Protein AF-A0A921NU41-F1 (afdb_monomer_lite)

Foldseek 3Di:
DDDDDDDCVVCVPPPVVVVVVLVVLQVVQVVQAQDWDAQLQVRDTFRWHFADDDVVGDQQQGTATPPPRHGNVVSVVVSVVVVVVVVPPPDPDPDPPPPPPPPPDPPDDDDDDDDDDDDD

Radius of gyration: 31.81 Å; chains: 1; bounding box: 74×34×89 Å

Secondary structure (DSSP, 8-state):
----PPPSTTTTT-HHHHHHHHHHHHHHHHHHTT-EEEETTTTEEEEEEE-S--SS--HHHHEEETTT--BHHHHHHHHHHHHHHHHHSPPPPPPP------------------------

Sequence (120 aa):
MEFRFQDWKSRQDHPRLRDAWLATQELAARRLDGRVADCILCGRPTVLRLAGATDPPDLREQLVCTRCGLNTRLRAALHLLRGQLRGRVPAPRPPPRRRFRAGCCPASAWARIRPACGST

Structure (mmCIF, N/CA/C/O backbone):
data_AF-A0A921NU41-F1
#
_entry.id   AF-A0A921NU41-F1
#
loop_
_atom_site.group_PDB
_atom_site.id
_atom_site.type_symbol
_atom_site.label_atom_id
_atom_site.label_alt_id
_atom_site.label_comp_id
_atom_site.label_asym_id
_atom_site.label_entity_id
_atom_site.label_seq_id
_atom_site.pdbx_PDB_ins_code
_atom_site.Cartn_x
_atom_site.Cartn_y
_atom_site.Cartn_z
_atom_site.occupancy
_atom_site.B_iso_or_equiv
_atom_site.auth_seq_id
_atom_site.auth_comp_id
_atom_site.auth_asym_id
_atom_site.auth_atom_id
_atom_site.pdbx_PDB_model_num
ATOM 1 N N . MET A 1 1 ? -16.744 -13.206 -30.216 1.00 49.47 1 MET A N 1
ATOM 2 C CA . MET A 1 1 ? -15.339 -13.569 -29.934 1.00 49.47 1 MET A CA 1
ATOM 3 C C . MET A 1 1 ? -15.189 -13.615 -28.421 1.00 49.47 1 MET A C 1
ATOM 5 O O . MET A 1 1 ? -15.371 -12.588 -27.784 1.00 49.47 1 MET A O 1
ATOM 9 N N . GLU A 1 2 ? -15.013 -14.801 -27.838 1.00 65.44 2 GLU A N 1
ATOM 10 C CA . GLU A 1 2 ? -14.958 -14.987 -26.380 1.00 65.44 2 GLU A CA 1
ATOM 11 C C . GLU A 1 2 ? -13.507 -14.808 -25.915 1.00 65.44 2 GLU A C 1
ATOM 13 O O . GLU A 1 2 ? -12.619 -15.555 -26.325 1.00 65.44 2 GLU A O 1
ATOM 18 N N . PHE A 1 3 ? -13.240 -13.780 -25.108 1.00 63.47 3 PHE A N 1
ATOM 19 C CA . PHE A 1 3 ? -11.917 -13.575 -24.528 1.00 63.47 3 PHE A CA 1
ATOM 20 C C . PHE A 1 3 ? -11.709 -14.588 -23.398 1.00 63.47 3 PHE A C 1
ATOM 22 O O . PHE A 1 3 ? -12.383 -14.519 -22.370 1.00 63.47 3 PHE A O 1
ATOM 29 N N . ARG A 1 4 ? -10.775 -15.528 -23.577 1.00 68.75 4 ARG A N 1
ATOM 30 C CA . ARG A 1 4 ? -10.366 -16.470 -22.530 1.00 68.75 4 ARG A CA 1
ATOM 31 C C . ARG A 1 4 ? -8.932 -16.209 -22.108 1.00 68.75 4 ARG A C 1
ATOM 33 O O . ARG A 1 4 ? -8.023 -16.151 -22.933 1.00 68.75 4 ARG A O 1
ATOM 40 N N . PHE A 1 5 ? -8.733 -16.090 -20.802 1.00 67.12 5 PHE A N 1
ATOM 41 C CA . PHE A 1 5 ? -7.397 -16.084 -20.229 1.00 67.12 5 PHE A CA 1
ATOM 42 C C . PHE A 1 5 ? -6.772 -17.472 -20.420 1.00 67.12 5 PHE A C 1
ATOM 44 O O . PHE A 1 5 ? -7.381 -18.475 -20.052 1.00 67.12 5 PHE A O 1
ATOM 51 N N . GLN A 1 6 ? -5.566 -17.528 -20.993 1.00 70.38 6 GLN A N 1
ATOM 52 C CA . GLN A 1 6 ? -4.773 -18.763 -21.062 1.00 70.38 6 GLN A CA 1
ATOM 53 C C . GLN A 1 6 ? -4.507 -19.313 -19.649 1.00 70.38 6 GLN A C 1
ATOM 55 O O . GLN A 1 6 ? -4.659 -18.593 -18.662 1.00 70.38 6 GLN A O 1
ATOM 60 N N . ASP A 1 7 ? -4.105 -20.569 -19.491 1.00 78.00 7 ASP A N 1
ATOM 61 C CA . ASP A 1 7 ? -3.758 -21.066 -18.157 1.00 78.00 7 ASP A CA 1
ATOM 62 C C . ASP A 1 7 ? -2.484 -20.370 -17.611 1.00 78.00 7 ASP A C 1
ATOM 64 O O . ASP A 1 7 ? -1.778 -19.653 -18.326 1.00 78.00 7 ASP A O 1
ATOM 68 N N . TRP A 1 8 ? -2.228 -20.484 -16.306 1.00 68.12 8 TRP A N 1
ATOM 69 C CA . TRP A 1 8 ? -1.055 -19.858 -15.679 1.00 68.12 8 TRP A CA 1
ATOM 70 C C . TRP A 1 8 ? 0.254 -20.576 -16.036 1.00 68.12 8 TRP A C 1
ATOM 72 O O . TRP A 1 8 ? 1.269 -19.915 -16.257 1.00 68.12 8 TRP A O 1
ATOM 82 N N . LYS A 1 9 ? 0.241 -21.915 -16.121 1.00 75.75 9 LYS A N 1
ATOM 83 C CA . LYS A 1 9 ? 1.453 -22.712 -16.365 1.00 75.75 9 LYS A CA 1
ATOM 84 C C . LYS A 1 9 ? 2.029 -22.438 -17.750 1.00 75.75 9 LYS A C 1
ATOM 86 O O . LYS A 1 9 ? 3.241 -22.340 -17.879 1.00 75.75 9 LYS A O 1
ATOM 91 N N . SER A 1 10 ? 1.183 -22.231 -18.757 1.00 78.00 10 SER A N 1
ATOM 92 C CA . SER A 1 10 ? 1.619 -21.873 -20.117 1.00 78.00 10 SER A CA 1
ATOM 93 C C . SER A 1 10 ? 2.265 -20.491 -20.235 1.00 78.00 10 SER A C 1
ATOM 95 O O . SER A 1 10 ? 2.859 -20.170 -21.263 1.00 78.00 10 SER A O 1
ATOM 97 N N . ARG A 1 11 ? 2.157 -19.658 -19.198 1.00 71.25 11 ARG A N 1
ATOM 98 C CA . ARG A 1 11 ? 2.564 -18.253 -19.222 1.00 71.25 11 ARG A CA 1
ATOM 99 C C . ARG A 1 11 ? 3.697 -17.916 -18.254 1.00 71.25 11 ARG A C 1
ATOM 101 O O . ARG A 1 11 ? 4.286 -16.846 -18.379 1.00 71.25 11 ARG A O 1
ATOM 108 N N . GLN A 1 12 ? 4.015 -18.811 -17.323 1.00 71.62 12 GLN A N 1
ATOM 109 C CA . GLN A 1 12 ? 4.950 -18.560 -16.225 1.00 71.62 12 GLN A CA 1
ATOM 110 C C . GLN A 1 12 ? 6.334 -18.079 -16.692 1.00 71.62 12 GLN A C 1
ATOM 112 O O . GLN A 1 12 ? 6.866 -17.134 -16.115 1.00 71.62 12 GLN A O 1
ATOM 117 N N . ASP A 1 13 ? 6.870 -18.669 -17.760 1.00 76.56 13 ASP A N 1
ATOM 118 C CA . ASP A 1 13 ? 8.210 -18.346 -18.270 1.00 76.56 13 ASP A CA 1
ATOM 119 C C . ASP A 1 13 ? 8.185 -17.336 -19.424 1.00 76.56 13 ASP A C 1
ATOM 121 O O . ASP A 1 13 ? 9.200 -17.081 -20.073 1.00 76.56 13 ASP A O 1
ATOM 125 N N . HIS A 1 14 ? 7.021 -16.746 -19.715 1.00 76.31 14 HIS A N 1
ATOM 126 C CA . HIS A 1 14 ? 6.896 -15.829 -20.834 1.00 76.31 14 HIS A CA 1
ATOM 127 C C . HIS A 1 14 ? 7.648 -14.520 -20.515 1.00 76.31 14 HIS A C 1
ATOM 129 O O . HIS A 1 14 ? 7.247 -13.794 -19.601 1.00 76.31 14 HIS A O 1
ATOM 135 N N . PRO A 1 15 ? 8.688 -14.135 -21.281 1.00 69.88 15 PRO A N 1
ATOM 136 C CA . PRO A 1 15 ? 9.561 -13.007 -20.932 1.00 69.88 15 PRO A CA 1
ATOM 137 C C . PRO A 1 15 ? 8.784 -11.689 -20.789 1.00 69.88 15 PRO A C 1
ATOM 139 O O . PRO A 1 15 ? 8.954 -10.960 -19.815 1.00 69.88 15 PRO A O 1
ATOM 142 N N . ARG A 1 16 ? 7.797 -11.460 -21.668 1.00 76.88 16 ARG A N 1
ATOM 143 C CA . ARG A 1 16 ? 6.924 -10.272 -21.599 1.00 76.88 16 ARG A CA 1
ATOM 144 C C . ARG A 1 16 ? 6.039 -10.194 -20.355 1.00 76.88 16 ARG A C 1
ATOM 146 O O . ARG A 1 16 ? 5.502 -9.130 -20.078 1.00 76.88 16 ARG A O 1
ATOM 153 N N . LEU A 1 17 ? 5.825 -11.293 -19.633 1.00 75.19 17 LEU A N 1
ATOM 154 C CA . LEU A 1 17 ? 4.997 -11.291 -18.426 1.00 75.19 17 LEU A CA 1
ATOM 155 C C . LEU A 1 17 ? 5.740 -10.654 -17.257 1.00 75.19 17 LEU A C 1
ATOM 157 O O . LEU A 1 17 ? 5.156 -9.857 -16.523 1.00 75.19 17 LEU A O 1
ATOM 161 N N . ARG A 1 18 ? 7.042 -10.939 -17.148 1.00 71.31 18 ARG A N 1
ATOM 162 C CA . ARG A 1 18 ? 7.936 -10.223 -16.240 1.00 71.31 18 ARG A CA 1
ATOM 163 C C . ARG A 1 18 ? 7.976 -8.741 -16.597 1.00 71.31 18 ARG A C 1
ATOM 165 O O . ARG A 1 18 ? 7.758 -7.919 -15.715 1.00 71.31 18 ARG A O 1
ATOM 172 N N . ASP A 1 19 ? 8.175 -8.406 -17.869 1.00 70.31 19 ASP A N 1
ATOM 173 C CA . ASP A 1 19 ? 8.263 -7.009 -18.312 1.00 70.31 19 ASP A CA 1
ATOM 174 C C . ASP A 1 19 ? 6.948 -6.249 -18.089 1.00 70.31 19 ASP A C 1
ATOM 176 O O . ASP A 1 19 ? 6.954 -5.131 -17.583 1.00 70.31 19 ASP A O 1
ATOM 180 N N . ALA A 1 20 ? 5.800 -6.871 -18.378 1.00 72.75 20 ALA A N 1
ATOM 181 C CA . ALA A 1 20 ? 4.485 -6.290 -18.112 1.00 72.75 20 ALA A CA 1
ATOM 182 C C . ALA A 1 20 ? 4.231 -6.100 -16.609 1.00 72.75 20 ALA A C 1
ATOM 184 O O . ALA A 1 20 ? 3.657 -5.087 -16.200 1.00 72.75 20 ALA A O 1
ATOM 185 N N . TRP A 1 21 ? 4.672 -7.045 -15.772 1.00 70.75 21 TRP A N 1
ATOM 186 C CA . TRP A 1 21 ? 4.605 -6.903 -14.320 1.00 70.75 21 TRP A CA 1
ATOM 187 C C . TRP A 1 21 ? 5.494 -5.752 -13.832 1.00 70.75 21 TRP A C 1
ATOM 189 O O . TRP A 1 21 ? 4.999 -4.894 -13.107 1.00 70.75 21 TRP A O 1
ATOM 199 N N . LEU A 1 22 ? 6.752 -5.674 -14.282 1.00 67.50 22 LEU A N 1
ATOM 200 C CA . LEU A 1 22 ? 7.684 -4.592 -13.935 1.00 67.50 22 LEU A CA 1
ATOM 201 C C . LEU A 1 22 ? 7.154 -3.222 -14.382 1.00 67.50 22 LEU A C 1
ATOM 203 O O . LEU A 1 22 ? 7.103 -2.304 -13.570 1.00 67.50 22 LEU A O 1
ATOM 207 N N . ALA A 1 23 ? 6.658 -3.102 -15.617 1.00 65.25 23 ALA A N 1
ATOM 208 C CA . ALA A 1 23 ? 6.048 -1.872 -16.128 1.00 65.25 23 ALA A CA 1
ATOM 209 C C . ALA A 1 23 ? 4.806 -1.457 -15.318 1.00 65.25 23 ALA A C 1
ATOM 211 O O . ALA A 1 23 ? 4.571 -0.272 -15.077 1.00 65.25 23 ALA A O 1
ATOM 212 N N . THR A 1 24 ? 4.020 -2.430 -14.845 1.00 68.62 24 THR A N 1
ATOM 213 C CA . THR A 1 24 ? 2.879 -2.168 -13.955 1.00 68.62 24 THR A CA 1
ATOM 214 C C . THR A 1 24 ? 3.343 -1.676 -12.584 1.00 68.62 24 THR A C 1
ATOM 216 O O . THR A 1 24 ? 2.724 -0.766 -12.033 1.00 68.62 24 THR A O 1
ATOM 219 N N . GLN A 1 25 ? 4.431 -2.234 -12.040 1.00 67.81 25 GLN A N 1
ATOM 220 C CA . GLN A 1 25 ? 5.015 -1.777 -10.774 1.00 67.81 25 GLN A CA 1
ATOM 221 C C . GLN A 1 25 ? 5.574 -0.362 -10.895 1.00 67.81 25 GLN A C 1
ATOM 223 O O . GLN A 1 25 ? 5.295 0.470 -10.038 1.00 67.81 25 GLN A O 1
ATOM 228 N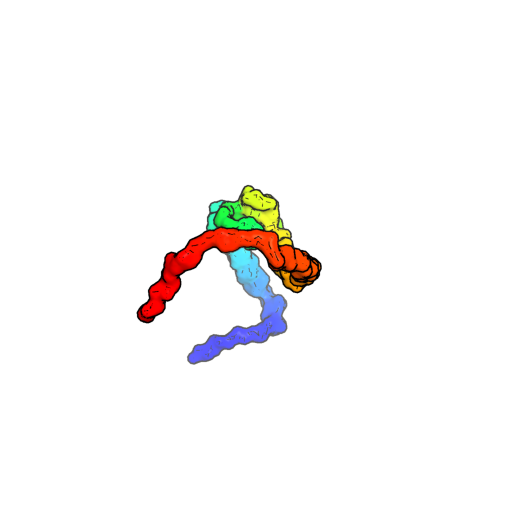 N . GLU A 1 26 ? 6.290 -0.056 -11.974 1.00 65.50 26 GLU A N 1
ATOM 229 C CA . GLU A 1 26 ? 6.863 1.269 -12.209 1.00 65.50 26 GLU A CA 1
ATOM 230 C C . GLU A 1 26 ? 5.765 2.335 -12.380 1.00 65.50 26 GLU A C 1
ATOM 23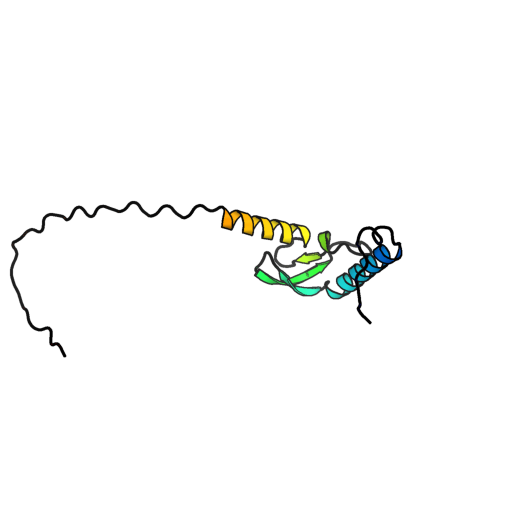2 O O . GLU A 1 26 ? 5.794 3.391 -11.741 1.00 65.50 26 GLU A O 1
ATOM 237 N N . LEU A 1 27 ? 4.723 2.031 -13.164 1.00 62.97 27 LEU A N 1
ATOM 238 C CA . LEU A 1 27 ? 3.553 2.900 -13.310 1.00 62.97 2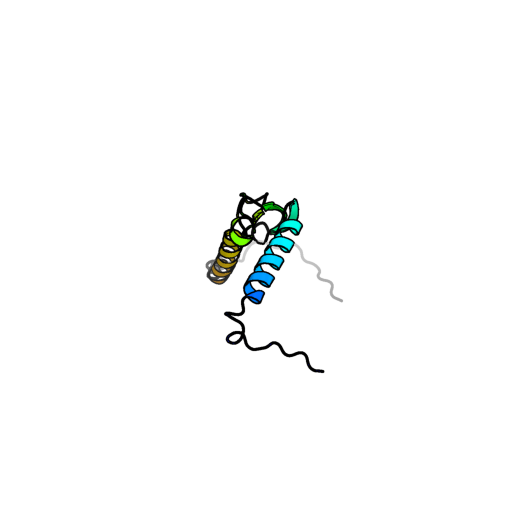7 LEU A CA 1
ATOM 239 C C . LEU A 1 27 ? 2.817 3.093 -11.977 1.00 62.97 27 LEU A C 1
ATOM 241 O O . LEU A 1 27 ? 2.373 4.201 -11.662 1.00 62.97 27 LEU A O 1
ATOM 245 N N . ALA A 1 28 ? 2.664 2.024 -11.196 1.00 69.31 28 ALA A N 1
ATOM 246 C CA . ALA A 1 28 ? 2.041 2.091 -9.883 1.00 69.31 28 ALA A CA 1
ATOM 247 C C . ALA A 1 28 ? 2.887 2.925 -8.911 1.00 69.31 28 ALA A C 1
ATOM 249 O O . ALA A 1 28 ? 2.335 3.758 -8.199 1.00 69.31 28 ALA A O 1
ATOM 250 N N . ALA A 1 29 ? 4.210 2.782 -8.930 1.00 67.81 29 ALA A N 1
ATOM 251 C CA . ALA A 1 29 ? 5.125 3.529 -8.082 1.00 67.81 29 ALA A CA 1
ATOM 252 C C . ALA A 1 29 ? 5.044 5.035 -8.307 1.00 67.81 29 ALA A C 1
ATOM 254 O O . ALA A 1 29 ? 4.799 5.782 -7.359 1.00 67.81 29 ALA A O 1
ATOM 255 N N . ARG A 1 30 ? 5.123 5.465 -9.573 1.00 70.69 30 ARG A N 1
ATOM 256 C CA . ARG A 1 30 ? 4.981 6.878 -9.962 1.00 70.69 30 ARG A CA 1
ATOM 257 C C . ARG A 1 30 ? 3.639 7.476 -9.536 1.00 70.69 30 ARG A C 1
ATOM 259 O O . ARG A 1 30 ? 3.541 8.675 -9.311 1.00 70.69 30 ARG A O 1
ATOM 266 N N . ARG A 1 31 ? 2.589 6.655 -9.437 1.00 76.56 31 ARG A N 1
ATOM 267 C CA . ARG A 1 31 ? 1.248 7.090 -9.015 1.00 76.56 31 ARG A CA 1
ATOM 268 C C . ARG A 1 31 ? 1.036 7.065 -7.506 1.00 76.56 31 ARG A C 1
ATOM 270 O O . ARG A 1 31 ? 0.067 7.661 -7.045 1.00 76.56 31 ARG A O 1
ATOM 277 N N . LEU A 1 32 ? 1.832 6.309 -6.756 1.00 80.69 32 LEU A N 1
ATOM 278 C CA . LEU A 1 32 ? 1.583 6.043 -5.338 1.00 80.69 32 LEU A CA 1
ATOM 279 C C . LEU A 1 32 ? 2.460 6.877 -4.408 1.00 80.69 32 LEU A C 1
ATOM 281 O O . LEU A 1 32 ? 2.028 7.141 -3.285 1.00 80.69 32 LEU A O 1
ATOM 285 N N . ASP A 1 33 ? 3.637 7.315 -4.852 1.00 86.62 33 ASP A N 1
ATOM 286 C CA . ASP A 1 33 ? 4.474 8.207 -4.054 1.00 86.62 33 ASP A CA 1
ATOM 287 C C . ASP A 1 33 ? 3.821 9.587 -3.882 1.00 86.62 33 ASP A C 1
ATOM 289 O O . ASP A 1 33 ? 3.363 10.210 -4.838 1.00 86.62 33 ASP A O 1
ATOM 293 N N . GLY A 1 34 ? 3.704 10.043 -2.636 1.00 88.50 34 GLY A N 1
ATOM 294 C CA . GLY A 1 34 ? 3.007 11.279 -2.278 1.00 88.50 34 GLY A CA 1
ATOM 295 C C . GLY A 1 34 ? 1.477 11.198 -2.339 1.00 88.50 34 GLY A C 1
ATOM 296 O O . GLY A 1 34 ? 0.805 12.171 -1.991 1.00 88.50 34 GLY A O 1
ATOM 297 N N . ARG A 1 35 ? 0.891 10.057 -2.725 1.00 87.94 35 ARG A N 1
ATOM 298 C CA . ARG A 1 35 ? -0.565 9.920 -2.855 1.00 87.94 35 ARG A CA 1
ATOM 299 C C . ARG A 1 35 ? -1.236 9.692 -1.502 1.00 87.94 35 ARG A C 1
ATOM 301 O O . ARG A 1 35 ? -0.748 8.936 -0.663 1.00 87.94 35 ARG A O 1
ATOM 308 N N . VAL A 1 36 ? -2.414 10.288 -1.324 1.00 92.19 36 VAL A N 1
ATOM 309 C CA . VAL A 1 36 ? -3.309 9.981 -0.201 1.00 92.19 36 VAL A CA 1
ATOM 310 C C . VAL A 1 36 ? -4.076 8.687 -0.483 1.00 92.19 36 VAL A C 1
ATOM 312 O O . VAL A 1 36 ? -4.735 8.560 -1.515 1.00 92.19 36 VAL A O 1
ATOM 315 N N . ALA A 1 37 ? -3.999 7.733 0.442 1.00 90.19 37 ALA A N 1
ATOM 316 C CA . ALA A 1 37 ? -4.744 6.478 0.409 1.00 90.19 37 ALA A CA 1
ATOM 317 C C . ALA A 1 37 ? -5.076 5.999 1.831 1.00 90.19 37 ALA A C 1
ATOM 319 O O . ALA A 1 37 ? -4.434 6.402 2.802 1.00 90.19 37 ALA A O 1
ATOM 320 N N . ASP A 1 38 ? -6.054 5.106 1.968 1.00 92.00 38 ASP A N 1
ATOM 321 C CA . ASP A 1 38 ? -6.383 4.512 3.262 1.00 92.00 38 ASP A CA 1
ATOM 322 C C . ASP A 1 38 ? -5.337 3.484 3.694 1.00 92.00 38 ASP A C 1
ATOM 324 O O . ASP A 1 38 ? -5.040 2.509 2.999 1.00 92.00 38 ASP A O 1
ATOM 328 N N . CYS A 1 39 ? -4.781 3.668 4.892 1.00 94.38 39 CYS A N 1
ATOM 329 C CA . CYS A 1 39 ? -3.914 2.656 5.478 1.00 94.38 39 CYS A CA 1
ATOM 330 C C . CYS A 1 39 ? -4.748 1.597 6.200 1.00 94.38 39 CYS A C 1
ATOM 332 O O . CYS A 1 39 ? -5.358 1.872 7.232 1.00 94.38 39 CYS A O 1
ATOM 334 N N . ILE A 1 40 ? -4.674 0.358 5.710 1.00 92.00 40 ILE A N 1
ATOM 335 C CA . ILE A 1 40 ? -5.380 -0.817 6.247 1.00 92.00 40 ILE A CA 1
ATOM 336 C C . ILE A 1 40 ? -5.107 -1.102 7.739 1.00 92.00 40 ILE A C 1
ATOM 338 O O . ILE A 1 40 ? -5.911 -1.738 8.421 1.00 92.00 40 ILE A O 1
ATOM 342 N N . LEU A 1 41 ? -3.973 -0.626 8.267 1.00 93.81 41 LEU A N 1
ATOM 343 C CA . LEU A 1 41 ? -3.625 -0.780 9.679 1.00 93.81 41 LEU A CA 1
ATOM 344 C C . LEU A 1 41 ? -4.111 0.398 10.537 1.00 93.81 41 LEU A C 1
ATOM 346 O O . LEU A 1 41 ? -4.649 0.176 11.625 1.00 93.81 41 LEU A O 1
ATOM 350 N N . CYS A 1 42 ? -3.936 1.632 10.050 1.00 94.00 42 CYS A N 1
ATOM 351 C CA . CYS A 1 42 ? -4.373 2.853 10.737 1.00 94.00 42 CYS A CA 1
ATOM 352 C C . CYS A 1 42 ? -5.895 3.044 10.697 1.00 94.00 42 CYS A C 1
ATOM 354 O O . CYS A 1 42 ? -6.441 3.713 11.571 1.00 94.00 42 CYS A O 1
ATOM 356 N N . GLY A 1 43 ? -6.559 2.512 9.666 1.00 92.69 43 GLY A N 1
ATOM 357 C CA . GLY A 1 43 ? -7.980 2.725 9.389 1.00 92.69 43 GLY A CA 1
ATOM 358 C C . GLY A 1 43 ? -8.322 4.172 9.024 1.00 92.69 43 GLY A C 1
ATOM 359 O O . GLY A 1 43 ? -9.417 4.626 9.337 1.00 92.69 43 GLY A O 1
ATOM 360 N N . ARG A 1 44 ? -7.368 4.930 8.467 1.00 92.88 44 ARG A N 1
ATOM 361 C CA . ARG A 1 44 ? -7.531 6.351 8.120 1.00 92.88 44 ARG A CA 1
ATOM 362 C C . ARG A 1 44 ? -6.763 6.702 6.836 1.00 92.88 44 ARG A C 1
ATOM 364 O O . ARG A 1 44 ? -5.721 6.069 6.597 1.00 92.88 44 ARG A O 1
ATOM 371 N N . PRO A 1 45 ? -7.188 7.752 6.108 1.00 95.44 45 PRO A N 1
ATOM 372 C CA . PRO A 1 45 ? -6.428 8.311 4.998 1.00 95.44 45 PRO A CA 1
ATOM 373 C C . PRO A 1 45 ? -5.050 8.804 5.452 1.00 95.44 45 PRO A C 1
ATOM 375 O O . PRO A 1 45 ? -4.899 9.394 6.527 1.00 95.44 45 PRO A O 1
ATOM 378 N N . THR A 1 46 ? -4.025 8.547 4.647 1.00 95.12 46 THR A N 1
ATOM 379 C CA . THR A 1 46 ? -2.636 8.940 4.909 1.00 95.12 46 THR A CA 1
ATOM 380 C C . THR A 1 46 ? -1.862 9.055 3.605 1.00 95.12 46 THR A C 1
ATOM 382 O O . THR A 1 46 ? -2.204 8.418 2.611 1.00 95.12 46 THR A O 1
ATOM 385 N N . VAL A 1 47 ? -0.806 9.866 3.609 1.00 95.06 47 VAL A N 1
ATOM 386 C CA . VAL A 1 47 ? 0.130 9.936 2.488 1.00 95.06 47 VAL A CA 1
ATOM 387 C C . VAL A 1 47 ? 1.000 8.681 2.498 1.00 95.06 47 VAL A C 1
ATOM 389 O O . VAL A 1 47 ? 1.565 8.324 3.541 1.00 95.06 47 VAL A O 1
ATOM 392 N N . LEU A 1 48 ? 1.101 8.014 1.353 1.00 93.56 48 LEU A N 1
ATOM 393 C CA . LEU A 1 48 ? 2.072 6.953 1.116 1.00 93.56 48 LEU A CA 1
ATOM 394 C C . LEU A 1 48 ? 3.326 7.547 0.479 1.00 93.56 48 LEU A C 1
ATOM 396 O O . LEU A 1 48 ? 3.235 8.480 -0.315 1.00 93.56 48 LEU A O 1
ATOM 400 N N . ARG A 1 49 ? 4.495 7.030 0.852 1.00 93.75 49 ARG A N 1
ATOM 401 C CA . ARG A 1 49 ? 5.774 7.449 0.277 1.00 93.75 49 ARG A CA 1
ATOM 402 C C . ARG A 1 49 ? 6.633 6.264 -0.100 1.00 93.75 49 ARG A C 1
ATOM 404 O O . ARG A 1 49 ? 6.545 5.227 0.551 1.00 93.75 49 ARG A O 1
ATOM 411 N N . LEU A 1 50 ? 7.459 6.422 -1.122 1.00 92.25 50 LEU A N 1
ATOM 412 C CA . LEU A 1 50 ? 8.526 5.471 -1.407 1.00 92.25 50 LEU A CA 1
ATOM 413 C C . LEU A 1 50 ? 9.724 5.751 -0.495 1.00 92.25 50 LEU A C 1
ATOM 415 O O . LEU A 1 50 ? 10.160 6.889 -0.340 1.00 92.25 50 LEU A O 1
ATOM 419 N N . ALA A 1 51 ? 10.230 4.702 0.142 1.00 90.00 51 ALA A N 1
ATOM 420 C CA . ALA A 1 51 ? 11.427 4.722 0.964 1.00 90.00 51 ALA A CA 1
ATOM 421 C C . ALA A 1 51 ? 12.524 3.907 0.271 1.00 90.00 51 ALA A C 1
ATOM 423 O O . ALA A 1 51 ? 12.363 2.708 0.057 1.00 90.00 51 ALA A O 1
ATOM 424 N N . GLY A 1 52 ? 13.646 4.557 -0.038 1.00 84.50 52 GLY A N 1
ATOM 425 C CA . GLY A 1 52 ? 14.764 3.952 -0.765 1.00 84.50 52 GLY A CA 1
ATOM 426 C C . GLY A 1 52 ? 14.841 4.399 -2.226 1.00 84.50 52 GLY A C 1
ATOM 427 O O . GLY A 1 52 ? 14.028 5.192 -2.692 1.00 84.50 52 GLY A O 1
ATOM 428 N N . ALA A 1 53 ? 15.868 3.911 -2.921 1.00 75.25 53 ALA A N 1
ATOM 429 C CA . ALA A 1 53 ? 16.212 4.314 -4.284 1.00 75.25 53 ALA A CA 1
ATOM 430 C C . ALA A 1 53 ? 16.488 3.084 -5.168 1.00 75.25 53 ALA A C 1
ATOM 432 O O . ALA A 1 53 ? 17.577 2.930 -5.715 1.00 75.25 53 ALA A O 1
ATOM 433 N N . THR A 1 54 ? 15.527 2.160 -5.253 1.00 78.81 54 THR A N 1
ATOM 434 C CA . THR A 1 54 ? 15.592 1.029 -6.195 1.00 78.81 54 THR A CA 1
ATOM 435 C C . THR A 1 54 ? 14.745 1.327 -7.425 1.00 78.81 54 THR A C 1
ATOM 437 O O . THR A 1 54 ? 13.642 1.850 -7.283 1.00 78.81 54 THR A O 1
ATOM 440 N N . ASP A 1 55 ? 15.235 0.948 -8.607 1.00 77.88 55 ASP A N 1
ATOM 441 C CA . ASP A 1 55 ? 14.507 1.079 -9.869 1.00 77.88 55 ASP A CA 1
ATOM 442 C C . ASP A 1 55 ? 14.422 -0.281 -10.601 1.00 77.88 55 ASP A C 1
ATOM 444 O O . ASP A 1 55 ? 15.466 -0.846 -10.945 1.00 77.88 55 ASP A O 1
ATOM 448 N N . PRO A 1 56 ? 13.217 -0.854 -10.802 1.00 73.19 56 PRO A N 1
ATOM 449 C CA . PRO A 1 56 ? 11.928 -0.349 -10.332 1.00 73.19 56 PRO A CA 1
ATOM 450 C C . PRO A 1 56 ? 11.747 -0.551 -8.816 1.00 73.19 56 PRO A C 1
ATOM 452 O O . PRO A 1 56 ? 12.244 -1.529 -8.247 1.00 73.19 56 PRO A O 1
ATOM 455 N N . PRO A 1 57 ? 11.013 0.346 -8.138 1.00 81.00 57 PRO A N 1
ATOM 456 C CA . PRO A 1 57 ? 10.823 0.265 -6.695 1.00 81.00 57 PRO A CA 1
ATOM 457 C C . PRO A 1 57 ? 9.922 -0.913 -6.312 1.00 81.00 57 PRO A C 1
ATOM 459 O O . PRO A 1 57 ? 8.863 -1.143 -6.902 1.00 81.00 57 PRO A O 1
ATOM 462 N N . ASP A 1 58 ? 10.306 -1.634 -5.258 1.00 85.81 58 ASP A N 1
ATOM 463 C CA . ASP A 1 58 ? 9.474 -2.698 -4.696 1.00 85.81 58 ASP A CA 1
ATOM 464 C C . ASP A 1 58 ? 8.385 -2.096 -3.801 1.00 85.81 58 ASP A C 1
ATOM 466 O O . ASP A 1 58 ? 8.605 -1.810 -2.624 1.00 85.81 58 ASP A O 1
ATOM 470 N N . LEU A 1 59 ? 7.171 -1.942 -4.328 1.00 87.00 59 LEU A N 1
ATOM 471 C CA . LEU A 1 59 ? 6.038 -1.376 -3.586 1.00 87.00 59 LEU A CA 1
ATOM 472 C C . LEU A 1 59 ? 5.659 -2.150 -2.318 1.00 87.00 59 LEU A C 1
ATOM 474 O O . LEU A 1 59 ? 5.010 -1.598 -1.420 1.00 87.00 59 LEU A O 1
ATOM 478 N N . ARG A 1 60 ? 6.023 -3.432 -2.217 1.00 89.00 60 ARG A N 1
ATOM 479 C CA . ARG A 1 60 ? 5.716 -4.233 -1.027 1.00 89.00 60 ARG A CA 1
ATOM 480 C C . ARG A 1 60 ? 6.597 -3.812 0.139 1.00 89.00 60 ARG A C 1
ATOM 482 O O . ARG A 1 60 ? 6.092 -3.705 1.260 1.00 89.00 60 ARG A O 1
ATOM 489 N N . GLU A 1 61 ? 7.867 -3.546 -0.143 1.00 91.19 61 GLU A N 1
ATOM 490 C CA . GLU A 1 61 ? 8.882 -3.255 0.868 1.00 91.19 61 GLU A CA 1
ATOM 491 C C . GLU A 1 61 ? 9.158 -1.758 1.042 1.00 91.19 61 GLU A C 1
ATOM 493 O O . GLU A 1 61 ? 9.441 -1.320 2.155 1.00 91.19 61 GLU A O 1
ATOM 498 N N . GLN A 1 62 ? 9.013 -0.969 -0.023 1.00 92.00 62 GLN A N 1
ATOM 499 C CA . GLN A 1 62 ? 9.429 0.435 -0.081 1.00 92.00 62 GLN A CA 1
ATOM 500 C C . GLN A 1 62 ? 8.264 1.417 0.072 1.00 92.00 62 GLN A C 1
ATOM 502 O O . GLN A 1 62 ? 8.486 2.558 0.459 1.00 92.00 62 GLN A O 1
ATOM 507 N N . LEU A 1 63 ? 7.009 1.016 -0.175 1.00 92.31 63 LEU A N 1
ATOM 508 C CA . LEU A 1 63 ? 5.866 1.921 -0.005 1.00 92.31 63 LEU A CA 1
ATOM 509 C C . LEU A 1 63 ? 5.423 1.990 1.466 1.00 92.31 63 LEU A C 1
ATOM 511 O O . LEU A 1 63 ?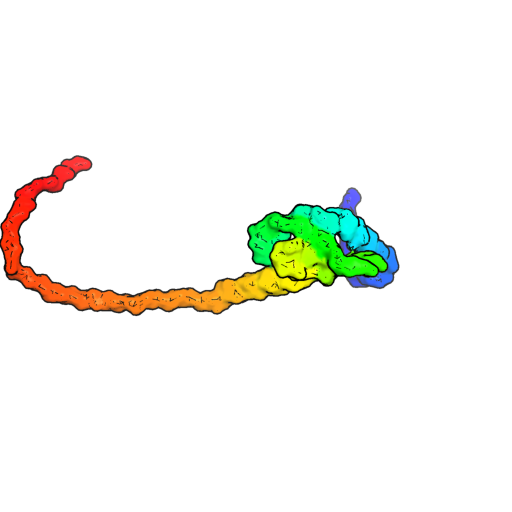 4.754 1.088 1.990 1.00 92.31 63 LEU A O 1
ATOM 515 N N . VAL A 1 64 ? 5.772 3.089 2.129 1.00 95.38 64 VAL A N 1
ATOM 516 C CA . VAL A 1 64 ? 5.552 3.336 3.555 1.00 95.38 64 VAL A CA 1
ATOM 517 C C . VAL A 1 64 ? 4.374 4.270 3.813 1.00 95.38 64 VAL A C 1
ATOM 519 O O . VAL A 1 64 ? 4.105 5.211 3.072 1.00 95.38 64 VAL A O 1
ATOM 522 N N . CYS A 1 65 ? 3.658 4.022 4.906 1.00 95.56 65 CYS A N 1
ATOM 523 C CA . CYS A 1 65 ? 2.657 4.949 5.422 1.00 95.56 65 CYS A CA 1
ATOM 524 C C . CYS A 1 65 ? 3.334 6.038 6.263 1.00 95.56 65 CYS A C 1
ATOM 526 O O . CYS A 1 65 ? 3.997 5.722 7.247 1.00 95.56 65 CYS A O 1
ATOM 528 N N . THR A 1 66 ? 3.090 7.314 5.956 1.00 95.88 66 THR A N 1
ATOM 529 C CA . THR A 1 66 ? 3.662 8.444 6.721 1.00 95.88 66 THR A CA 1
ATOM 530 C C . THR A 1 66 ? 3.146 8.547 8.160 1.00 95.88 66 THR A C 1
ATOM 532 O O . THR A 1 66 ? 3.758 9.214 8.984 1.00 95.88 66 THR A O 1
ATOM 535 N N . ARG A 1 67 ? 2.038 7.870 8.492 1.00 96.00 67 ARG A N 1
ATOM 536 C CA . ARG A 1 67 ? 1.459 7.858 9.843 1.00 96.00 67 ARG A CA 1
ATOM 537 C C . ARG A 1 67 ? 2.004 6.755 10.750 1.00 96.00 67 ARG A C 1
ATOM 539 O O . ARG A 1 67 ? 2.332 7.036 11.893 1.00 96.00 67 ARG A O 1
ATOM 546 N N . CYS A 1 68 ? 2.018 5.498 10.296 1.00 95.75 68 CYS A N 1
ATOM 547 C CA . CYS A 1 68 ? 2.495 4.376 11.119 1.00 95.75 68 CYS A CA 1
ATOM 548 C C . CYS A 1 68 ? 3.937 3.962 10.814 1.00 95.75 68 CYS A C 1
ATOM 550 O O . CYS A 1 68 ? 4.447 3.073 11.481 1.00 95.75 68 CYS A O 1
ATOM 552 N N . GLY A 1 69 ? 4.568 4.538 9.787 1.00 95.81 69 GLY A N 1
ATOM 553 C CA . GLY A 1 69 ? 5.951 4.249 9.392 1.00 95.81 69 GLY A CA 1
ATOM 554 C C . GLY A 1 69 ? 6.174 2.874 8.753 1.00 95.81 69 GLY A C 1
ATOM 555 O O . GLY A 1 69 ? 7.284 2.563 8.344 1.00 95.81 69 GLY A O 1
ATOM 556 N N . LEU A 1 70 ? 5.137 2.038 8.647 1.00 96.75 70 LEU A N 1
ATOM 557 C CA . LEU A 1 70 ? 5.266 0.660 8.171 1.00 96.75 70 LEU A CA 1
ATOM 558 C C . LEU A 1 70 ? 5.067 0.545 6.658 1.00 96.75 70 LEU A C 1
ATOM 560 O O . LEU A 1 70 ? 4.177 1.184 6.078 1.00 96.75 70 LEU A O 1
ATOM 564 N N . ASN A 1 71 ? 5.844 -0.349 6.047 1.00 95.44 71 ASN A N 1
ATOM 565 C CA . ASN A 1 71 ? 5.707 -0.705 4.640 1.00 95.44 71 ASN A CA 1
ATOM 566 C C . ASN A 1 71 ? 4.446 -1.543 4.362 1.00 95.44 71 ASN A C 1
ATOM 568 O O . ASN A 1 71 ? 3.743 -1.994 5.273 1.00 95.44 71 ASN A O 1
ATOM 572 N N . THR A 1 72 ? 4.115 -1.721 3.085 1.00 93.25 72 THR A N 1
ATOM 573 C CA . THR A 1 72 ? 2.917 -2.455 2.652 1.00 93.25 72 THR A CA 1
ATOM 574 C C . THR A 1 72 ? 2.884 -3.889 3.178 1.00 93.25 72 THR A C 1
ATOM 576 O O . THR A 1 72 ? 1.838 -4.325 3.668 1.00 93.25 72 THR A O 1
ATOM 579 N N . ARG A 1 73 ? 4.012 -4.613 3.137 1.00 94.56 73 ARG A N 1
ATOM 580 C CA . ARG A 1 73 ? 4.100 -6.001 3.615 1.00 94.56 73 ARG A CA 1
ATOM 581 C C . ARG A 1 73 ? 3.754 -6.122 5.097 1.00 94.56 73 ARG A C 1
ATOM 583 O O . ARG A 1 73 ? 2.899 -6.933 5.455 1.00 94.56 73 ARG A O 1
ATOM 590 N N . LEU A 1 74 ? 4.371 -5.305 5.948 1.00 96.81 74 LEU A N 1
ATOM 591 C CA . LEU A 1 74 ? 4.131 -5.324 7.392 1.00 96.81 74 LEU A CA 1
ATOM 592 C C . LEU A 1 74 ? 2.702 -4.896 7.732 1.00 96.81 74 LEU A C 1
ATOM 594 O O . LEU A 1 74 ? 2.051 -5.527 8.565 1.00 96.81 74 LEU A O 1
ATOM 598 N N . ARG A 1 75 ? 2.171 -3.873 7.048 1.00 96.31 75 ARG A N 1
ATOM 599 C CA . ARG A 1 75 ? 0.775 -3.441 7.229 1.00 96.31 75 ARG A CA 1
ATOM 600 C C . ARG A 1 75 ? -0.216 -4.562 6.912 1.00 96.31 75 ARG A C 1
ATOM 602 O O . ARG A 1 75 ? -1.153 -4.762 7.682 1.00 96.31 75 ARG A O 1
ATOM 609 N N . ALA A 1 76 ? 0.001 -5.303 5.825 1.00 93.38 76 ALA A N 1
ATOM 610 C CA . ALA A 1 76 ? -0.845 -6.434 5.449 1.00 93.38 76 ALA A CA 1
ATOM 611 C C . ALA A 1 76 ? -0.745 -7.590 6.459 1.00 93.38 76 ALA A C 1
ATOM 613 O O . ALA A 1 76 ? -1.770 -8.079 6.932 1.00 93.38 76 ALA A O 1
ATOM 614 N N . ALA A 1 77 ? 0.474 -7.983 6.844 1.00 94.31 77 ALA A N 1
ATOM 615 C CA . ALA A 1 77 ? 0.696 -9.064 7.805 1.00 94.31 77 ALA A CA 1
ATOM 616 C C . ALA A 1 77 ? 0.043 -8.770 9.167 1.00 94.31 77 ALA A C 1
ATOM 618 O O . ALA A 1 77 ? -0.678 -9.607 9.710 1.00 94.31 77 ALA A O 1
ATOM 619 N N . LEU A 1 78 ? 0.223 -7.553 9.691 1.00 96.38 78 LEU A N 1
ATOM 620 C CA . LEU A 1 78 ? -0.384 -7.139 10.957 1.00 96.38 78 LEU A CA 1
ATOM 621 C C . LEU A 1 78 ? -1.906 -7.026 10.864 1.00 96.38 78 LEU A C 1
ATOM 623 O O . LEU A 1 78 ? -2.601 -7.355 11.824 1.00 96.38 78 LEU A O 1
ATOM 627 N N . HIS A 1 79 ? -2.445 -6.583 9.727 1.00 92.94 79 HIS A N 1
ATOM 628 C CA . HIS A 1 79 ? -3.890 -6.557 9.522 1.00 92.94 79 HIS A CA 1
ATOM 629 C C . HIS A 1 79 ? -4.493 -7.971 9.565 1.00 92.94 79 HIS A C 1
ATOM 631 O O . HIS A 1 79 ? -5.467 -8.198 10.285 1.00 92.94 79 HIS A O 1
ATOM 637 N N . LEU A 1 80 ? -3.871 -8.934 8.876 1.00 91.94 80 LEU A N 1
ATOM 638 C CA . LEU A 1 80 ? -4.284 -10.341 8.905 1.00 91.94 80 LEU A CA 1
ATOM 639 C C . LEU A 1 80 ? -4.192 -10.929 10.318 1.00 91.94 80 LEU A C 1
ATOM 641 O O . LEU A 1 80 ? -5.152 -11.539 10.794 1.00 91.94 80 LEU A O 1
ATOM 645 N N . LEU A 1 81 ? -3.082 -10.686 11.021 1.00 93.06 81 LEU A N 1
ATOM 646 C CA . LEU A 1 81 ? -2.896 -11.144 12.398 1.00 93.06 81 LEU A CA 1
ATOM 647 C C . LEU A 1 81 ? -3.969 -10.571 13.336 1.00 93.06 81 LEU A C 1
ATOM 649 O O . LEU A 1 81 ? -4.552 -11.307 14.130 1.00 93.06 81 LEU A O 1
ATOM 653 N N . ARG A 1 82 ? -4.295 -9.276 13.219 1.00 90.81 82 ARG A N 1
ATOM 654 C CA . ARG A 1 82 ? -5.387 -8.654 13.993 1.00 90.81 82 ARG A CA 1
ATOM 655 C C . ARG A 1 82 ? -6.731 -9.327 13.721 1.00 90.81 82 ARG A C 1
ATOM 657 O O . ARG A 1 82 ? -7.506 -9.502 14.660 1.00 90.81 82 ARG A O 1
ATOM 664 N N . GLY A 1 83 ? -7.006 -9.713 12.476 1.00 88.12 83 GLY A N 1
ATOM 665 C CA . GLY A 1 83 ? -8.201 -10.480 12.117 1.00 88.12 83 GLY A CA 1
ATOM 666 C C . GLY A 1 83 ? -8.250 -11.844 12.810 1.00 88.12 83 GLY A C 1
ATOM 667 O O . GLY A 1 83 ? -9.255 -12.185 13.432 1.00 88.12 83 GLY A O 1
ATOM 668 N N . GLN A 1 84 ? -7.141 -12.586 12.786 1.00 89.12 84 GLN A N 1
ATOM 669 C CA . GLN A 1 84 ? -7.041 -13.899 13.435 1.00 89.12 84 GLN A CA 1
ATOM 670 C C . GLN A 1 84 ? -7.184 -13.818 14.956 1.00 89.12 84 GLN A C 1
ATOM 672 O O . GLN A 1 84 ? -7.875 -14.639 15.554 1.00 89.12 84 GLN A O 1
ATOM 677 N N . LEU A 1 85 ? -6.561 -12.820 15.586 1.00 88.19 85 LEU A N 1
ATOM 678 C CA . LEU A 1 85 ? -6.662 -12.626 17.030 1.00 88.19 85 LEU A CA 1
ATOM 679 C C . LEU A 1 85 ? -8.092 -12.283 17.447 1.00 88.19 85 LEU A C 1
ATOM 681 O O . LEU A 1 85 ? -8.584 -12.866 18.405 1.00 88.19 85 LEU A O 1
ATOM 685 N N . ARG A 1 86 ? -8.795 -11.420 16.699 1.00 82.44 86 ARG A N 1
ATOM 686 C CA . ARG A 1 86 ? -10.213 -11.108 16.956 1.00 82.44 86 ARG A CA 1
ATOM 687 C C . ARG A 1 86 ? -11.110 -12.343 16.886 1.00 82.44 86 ARG A C 1
ATOM 689 O O . ARG A 1 86 ? -12.000 -12.471 17.715 1.00 82.44 86 ARG A O 1
ATOM 696 N N . GLY A 1 87 ? -10.857 -13.252 15.944 1.00 74.12 87 GLY A N 1
ATOM 697 C CA . GLY A 1 87 ? -11.598 -14.515 15.834 1.00 74.12 87 GLY A CA 1
ATOM 698 C C . GLY A 1 87 ? -11.267 -15.539 16.926 1.00 74.12 87 GLY A C 1
ATOM 699 O O . GLY A 1 87 ? -12.021 -16.487 17.116 1.00 74.12 87 GLY A O 1
ATOM 700 N N . ARG A 1 88 ? -10.150 -15.362 17.645 1.00 71.56 88 ARG A N 1
ATOM 701 C CA . ARG A 1 88 ? -9.674 -16.276 18.695 1.00 71.56 88 ARG A CA 1
ATOM 702 C C . ARG A 1 88 ? -9.936 -15.791 20.115 1.00 71.56 88 ARG A C 1
ATOM 704 O O . ARG A 1 88 ? -9.663 -16.550 21.039 1.00 71.56 88 ARG A O 1
ATOM 711 N N . VAL A 1 89 ? -10.435 -14.569 20.319 1.00 65.19 89 VAL A N 1
ATOM 712 C CA . VAL A 1 89 ? -10.826 -14.112 21.660 1.00 65.19 89 VAL A CA 1
ATOM 713 C C . VAL A 1 89 ? -12.033 -14.946 22.104 1.00 65.19 89 VAL A C 1
ATOM 715 O O . VAL A 1 89 ? -13.101 -14.806 21.504 1.00 65.19 89 VAL A O 1
ATOM 718 N N . PRO A 1 90 ? -11.901 -15.826 23.118 1.00 63.44 90 PRO A N 1
ATOM 719 C CA . PRO A 1 90 ? -13.054 -16.540 23.642 1.00 63.44 90 PRO A CA 1
ATOM 720 C C . PRO A 1 90 ? -14.044 -15.517 24.197 1.00 63.44 90 PRO A C 1
ATOM 722 O O . PRO A 1 90 ? -13.635 -14.520 24.801 1.00 63.44 90 PRO A O 1
ATOM 725 N N . ALA A 1 91 ? -15.339 -15.757 23.978 1.00 69.94 91 ALA A N 1
ATOM 726 C CA . ALA A 1 91 ? -16.390 -14.890 24.492 1.00 69.94 91 ALA A CA 1
ATOM 727 C C . ALA A 1 91 ? -16.137 -14.599 25.984 1.00 69.94 91 ALA A C 1
ATOM 729 O O . ALA A 1 91 ? -15.799 -15.530 26.729 1.00 69.94 91 ALA A O 1
ATOM 730 N N . PRO A 1 92 ? -16.260 -13.333 26.431 1.00 71.81 92 PRO A N 1
ATOM 731 C CA . PRO A 1 92 ? -16.097 -13.010 27.838 1.00 71.81 92 PRO A CA 1
ATOM 732 C C . PRO A 1 92 ? -17.023 -13.915 28.647 1.00 71.81 92 PRO A C 1
ATOM 734 O O . PRO A 1 92 ? -18.212 -14.034 28.336 1.00 71.81 92 PRO A O 1
ATOM 737 N N . ARG A 1 93 ? -16.461 -14.605 29.650 1.00 71.56 93 ARG A N 1
ATOM 738 C CA . ARG A 1 93 ? -17.257 -15.465 30.529 1.00 71.56 93 ARG A CA 1
ATOM 739 C C . ARG A 1 93 ? -18.394 -14.608 31.087 1.00 71.56 93 ARG A C 1
ATOM 741 O O . ARG A 1 93 ? -18.107 -13.509 31.574 1.00 71.56 93 ARG A O 1
ATOM 748 N N . PRO A 1 94 ? -19.657 -15.067 31.012 1.00 73.81 94 PRO A N 1
ATOM 749 C CA . PRO A 1 94 ? -20.745 -14.323 31.618 1.00 73.81 94 PRO A CA 1
ATOM 750 C C . PRO A 1 94 ? -20.389 -14.076 33.088 1.00 73.81 94 PRO A C 1
ATOM 752 O O . PRO A 1 94 ? -19.820 -14.972 33.729 1.00 73.81 94 PRO A O 1
ATOM 755 N N . PRO A 1 95 ? -20.669 -12.875 33.626 1.00 75.50 95 PRO A N 1
ATOM 756 C CA . PRO A 1 95 ? -20.417 -12.607 35.032 1.00 75.50 95 PRO A CA 1
ATOM 757 C C . PRO A 1 95 ? -21.105 -13.696 35.864 1.00 75.50 95 PRO A C 1
ATOM 759 O O . PRO A 1 95 ? -22.199 -14.142 35.488 1.00 75.50 95 PRO A O 1
ATOM 762 N N . PRO A 1 96 ? -20.491 -14.158 36.971 1.00 73.06 96 PRO A N 1
ATOM 763 C CA . PRO A 1 96 ? -21.140 -15.130 37.834 1.00 73.06 96 PRO A CA 1
ATOM 764 C C . PRO A 1 96 ? -22.514 -14.574 38.191 1.00 73.06 96 PRO A C 1
ATOM 766 O O . PRO A 1 96 ? -22.616 -13.447 38.683 1.00 73.06 96 PRO A O 1
ATOM 769 N N . ARG A 1 97 ? -23.576 -15.338 37.892 1.00 66.25 97 ARG A N 1
ATOM 770 C CA . ARG A 1 97 ? -24.932 -14.987 38.312 1.00 66.25 97 ARG A CA 1
ATOM 771 C C . ARG A 1 97 ? -24.873 -14.852 39.827 1.00 66.25 97 ARG A C 1
ATOM 773 O O . ARG A 1 97 ? -24.848 -15.863 40.529 1.00 66.25 97 ARG A O 1
ATOM 780 N N . ARG A 1 98 ? -24.806 -13.615 40.333 1.00 63.41 98 ARG A N 1
ATOM 781 C CA . ARG A 1 98 ? -25.036 -13.343 41.747 1.00 63.41 98 ARG A CA 1
ATOM 782 C C . ARG A 1 98 ? -26.436 -13.874 41.990 1.00 63.41 98 ARG A C 1
ATOM 784 O O . ARG A 1 98 ? -27.408 -13.293 41.514 1.00 63.41 98 ARG A O 1
ATOM 791 N N . ARG A 1 99 ? -26.532 -15.034 42.643 1.00 58.97 99 ARG A N 1
ATOM 792 C CA . ARG A 1 99 ? -27.787 -15.484 43.224 1.00 58.97 99 ARG A CA 1
ATOM 793 C C . ARG A 1 99 ? -28.141 -14.373 44.199 1.00 58.97 99 ARG A C 1
ATOM 795 O O . ARG A 1 99 ? -27.539 -14.288 45.266 1.00 58.97 99 ARG A O 1
ATOM 802 N N . PHE A 1 100 ? -29.038 -13.477 43.797 1.00 48.91 100 PHE A N 1
ATOM 803 C CA . PHE A 1 100 ? -29.775 -12.676 44.753 1.00 48.91 100 PHE A CA 1
ATOM 804 C C . PHE A 1 100 ? -30.498 -13.706 45.609 1.00 48.91 1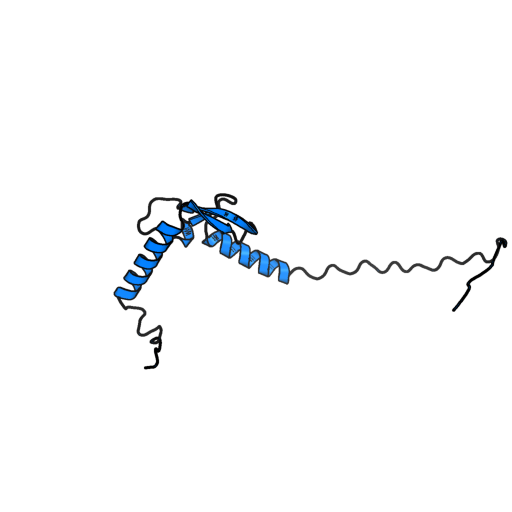00 PHE A C 1
ATOM 806 O O . PHE A 1 100 ? -31.512 -14.278 45.215 1.00 48.91 100 PHE A O 1
ATOM 813 N N . ARG A 1 101 ? -29.883 -14.045 46.742 1.00 48.31 101 ARG A N 1
ATOM 814 C CA . ARG A 1 101 ? -30.575 -14.702 47.831 1.00 48.31 101 ARG A CA 1
ATOM 815 C C . ARG A 1 101 ? -31.606 -13.659 48.220 1.00 48.31 101 ARG A C 1
ATOM 817 O O . ARG A 1 101 ? -31.222 -12.615 48.741 1.00 48.31 101 ARG A O 1
ATOM 824 N N . ALA A 1 102 ? -32.851 -13.874 47.795 1.00 51.28 102 ALA A N 1
ATOM 825 C CA . ALA A 1 102 ? -33.979 -13.051 48.180 1.00 51.28 102 ALA A CA 1
ATOM 826 C C . ALA A 1 102 ? -33.906 -12.935 49.701 1.00 51.28 102 ALA A C 1
ATOM 828 O O . ALA A 1 102 ? -34.109 -13.916 50.419 1.00 51.28 102 ALA A O 1
ATOM 829 N N . GLY A 1 103 ? -33.443 -11.774 50.164 1.00 42.00 103 GLY A N 1
ATOM 830 C CA . GLY A 1 103 ? -33.448 -11.441 51.570 1.00 42.00 103 GLY A CA 1
ATOM 831 C C . GLY A 1 103 ? -34.892 -11.543 52.012 1.00 42.00 103 GLY A C 1
ATOM 832 O O . GLY A 1 103 ? -35.784 -11.065 51.310 1.00 42.00 103 GLY A O 1
ATOM 833 N N . CYS A 1 104 ? -35.105 -12.241 53.121 1.00 41.66 104 CYS A N 1
ATOM 834 C CA . CYS A 1 104 ? -36.384 -12.326 53.792 1.00 41.66 104 CYS A CA 1
ATOM 835 C C . CYS A 1 104 ? -37.037 -10.943 53.786 1.00 41.66 104 CYS A C 1
ATOM 837 O O . CYS A 1 104 ? -36.487 -9.991 54.335 1.00 41.66 104 CYS A O 1
ATOM 839 N N . CYS A 1 105 ? -38.180 -10.837 53.119 1.00 35.12 105 CYS A N 1
ATOM 840 C CA . CYS A 1 105 ? -39.046 -9.678 53.212 1.00 35.12 105 CYS A CA 1
ATOM 841 C C . CYS A 1 105 ? -39.451 -9.555 54.692 1.00 35.12 105 CYS A C 1
ATOM 843 O O . CYS A 1 105 ? -40.077 -10.493 55.193 1.00 35.12 105 CYS A O 1
ATOM 845 N N . PRO A 1 106 ? -39.115 -8.480 55.432 1.00 40.50 106 PRO A N 1
ATOM 846 C CA . PRO A 1 106 ? -39.747 -8.268 56.717 1.00 40.50 106 PRO A CA 1
ATOM 847 C C . PRO A 1 106 ? -41.162 -7.776 56.415 1.00 40.50 106 PRO A C 1
ATOM 849 O O . PRO A 1 106 ? -41.386 -6.633 56.018 1.00 40.50 106 PRO A O 1
ATOM 852 N N . ALA A 1 107 ? -42.122 -8.689 56.528 1.00 49.00 107 ALA A N 1
ATOM 853 C CA . ALA A 1 107 ? -43.542 -8.401 56.447 1.00 49.00 107 ALA A CA 1
ATOM 854 C C . ALA A 1 107 ? -43.991 -7.644 57.704 1.00 49.00 107 ALA A C 1
ATOM 856 O O . ALA A 1 107 ? -44.648 -8.224 58.554 1.00 49.00 107 ALA A O 1
ATOM 857 N N . SER A 1 108 ? -43.612 -6.371 57.841 1.00 48.91 108 SER A N 1
ATOM 858 C CA . SER A 1 108 ? -44.231 -5.428 58.784 1.00 48.91 108 SER A CA 1
ATOM 859 C C . SER A 1 108 ? -43.507 -4.082 58.760 1.00 48.91 108 SER A C 1
ATOM 861 O O . SER A 1 108 ? -42.601 -3.862 59.560 1.00 48.91 108 SER A O 1
ATOM 863 N N . ALA A 1 109 ? -43.930 -3.159 57.895 1.00 38.88 109 ALA A N 1
ATOM 864 C CA . ALA A 1 109 ? -43.998 -1.754 58.290 1.00 38.88 109 ALA A CA 1
ATOM 865 C C . ALA A 1 109 ? -44.854 -0.920 57.322 1.00 38.88 109 ALA A C 1
ATOM 867 O O . ALA A 1 109 ? -44.373 -0.409 56.320 1.00 38.88 109 ALA A O 1
ATOM 868 N N . TRP A 1 110 ? -46.128 -0.778 57.688 1.00 36.59 110 TRP A 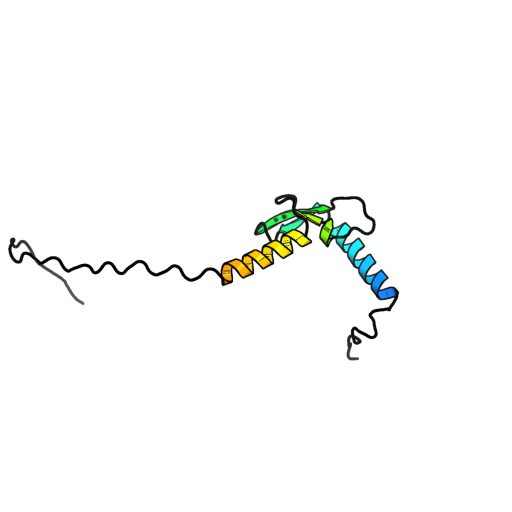N 1
ATOM 869 C CA . TRP A 1 110 ? -46.913 0.452 57.555 1.00 36.59 110 TRP A CA 1
ATOM 870 C C . TRP A 1 110 ? -47.096 1.066 56.158 1.00 36.59 110 TRP A C 1
ATOM 872 O O . TRP A 1 110 ? -46.338 1.907 55.689 1.00 36.59 110 TRP A O 1
ATOM 882 N N . ALA A 1 111 ? -48.236 0.697 55.573 1.00 46.19 111 ALA A N 1
ATOM 883 C CA . ALA A 1 111 ? -49.223 1.587 54.967 1.00 46.19 111 ALA A CA 1
ATOM 884 C C . ALA A 1 111 ? -48.840 3.072 54.826 1.00 46.19 111 ALA A C 1
ATOM 886 O O . ALA A 1 111 ? -48.738 3.792 55.822 1.00 46.19 111 ALA A O 1
ATOM 887 N N . ARG A 1 112 ? -48.848 3.559 53.579 1.00 43.84 112 ARG A N 1
ATOM 888 C CA . ARG A 1 112 ? -49.568 4.786 53.212 1.00 43.84 112 ARG A CA 1
ATOM 889 C C . ARG A 1 112 ? -49.684 4.924 51.686 1.00 43.84 112 ARG A C 1
ATOM 891 O O . ARG A 1 112 ? -48.690 5.055 50.990 1.00 43.84 112 ARG A O 1
ATOM 898 N N . ILE A 1 113 ? -50.945 4.955 51.238 1.00 41.28 113 ILE A N 1
ATOM 899 C CA . ILE A 1 113 ? -51.450 5.660 50.046 1.00 41.28 113 ILE A CA 1
ATOM 900 C C . ILE A 1 113 ? -51.258 4.943 48.683 1.00 41.28 113 ILE A C 1
ATOM 902 O O . ILE A 1 113 ? -50.313 5.177 47.942 1.00 41.28 113 ILE A O 1
ATOM 906 N N . ARG A 1 114 ? -52.249 4.113 48.315 1.00 43.12 114 ARG A N 1
ATOM 907 C CA . ARG A 1 114 ? -52.846 4.090 46.952 1.00 43.12 114 ARG A CA 1
ATOM 908 C C . ARG A 1 114 ? -53.932 5.193 46.901 1.00 43.12 114 ARG A C 1
ATOM 910 O O . ARG A 1 114 ? -54.353 5.579 47.993 1.00 43.12 114 ARG A O 1
ATOM 917 N N . PRO A 1 115 ? -54.452 5.667 45.743 1.00 45.59 115 PRO A N 1
ATOM 918 C CA . PRO A 1 115 ? -54.555 5.027 44.413 1.00 45.59 115 PRO A CA 1
ATOM 919 C C . PRO A 1 115 ? -54.069 5.974 43.271 1.00 45.59 115 PRO A C 1
ATOM 921 O O . PRO A 1 115 ? -53.536 7.030 43.564 1.00 45.59 115 PRO A O 1
ATOM 924 N N . ALA A 1 116 ? -54.120 5.713 41.960 1.00 39.25 116 ALA A N 1
ATOM 925 C CA . ALA A 1 116 ? -54.886 4.797 41.122 1.00 39.25 116 ALA A CA 1
ATOM 926 C C . ALA A 1 116 ? -54.115 4.527 39.806 1.00 39.25 116 ALA A C 1
ATOM 928 O O . ALA A 1 116 ? -53.529 5.446 39.240 1.00 39.25 116 ALA A O 1
ATOM 929 N N . CYS A 1 117 ? -54.163 3.293 39.290 1.00 36.09 117 CYS A N 1
ATOM 930 C CA . CYS A 1 117 ? -53.931 3.037 37.866 1.00 36.09 117 CYS A CA 1
ATOM 931 C C . CYS A 1 117 ? -55.274 3.199 37.147 1.00 36.09 117 CYS A C 1
ATOM 933 O O . CYS A 1 117 ? -56.186 2.410 37.393 1.00 36.09 117 CYS A O 1
ATOM 935 N N . GLY A 1 118 ? -55.388 4.207 36.284 1.00 37.38 118 GLY A N 1
ATOM 936 C CA . GLY A 1 118 ? -56.421 4.278 35.254 1.00 37.38 118 GLY A CA 1
ATOM 937 C C . GLY A 1 118 ? -55.968 3.487 34.029 1.00 37.38 118 GLY A C 1
ATOM 938 O O . GLY A 1 118 ? -54.821 3.609 33.606 1.00 37.38 118 GLY A O 1
ATOM 939 N N . SER A 1 119 ? -56.861 2.651 33.513 1.00 45.44 119 SER A N 1
ATOM 940 C CA . SER A 1 119 ? -56.717 1.896 32.270 1.00 45.44 119 SER A CA 1
ATOM 941 C C . SER A 1 119 ? -57.760 2.406 31.283 1.00 45.44 119 SER A C 1
ATOM 943 O O . SER A 1 119 ? -58.920 2.565 31.658 1.00 45.44 119 SER A O 1
ATOM 945 N N . THR A 1 120 ? -57.323 2.630 30.050 1.00 48.94 120 THR A N 1
ATOM 946 C CA . THR A 1 120 ? -58.100 2.510 28.810 1.00 48.94 120 THR A CA 1
ATOM 947 C C . THR A 1 120 ? -57.136 2.051 27.739 1.00 48.94 120 THR A C 1
ATOM 949 O O . THR A 1 120 ? -56.037 2.652 27.687 1.00 48.94 120 THR A O 1
#

pLDDT: mean 74.71, std 18.14, range [35.12, 96.81]

Organism: NCBI:txid176598